Protein AF-A0AAV0EIW8-F1 (afdb_monomer)

Radius of gyration: 13.06 Å; Cα contacts (8 Å, |Δi|>4): 73; chains: 1; bounding box: 26×24×32 Å

Secondary structure (DSSP, 8-state):
-PPPP-BTTBTTSTTEETTEETT-SSPPPBSS-EE-TTS-EE--B---S--EEETTEEE-

Mean predicted aligned error: 3.98 Å

Structure (mmCIF, N/CA/C/O backbone):
data_AF-A0AAV0EIW8-F1
#
_entry.id   AF-A0AAV0EIW8-F1
#
loop_
_atom_site.group_PDB
_atom_site.id
_atom_site.type_symbol
_atom_site.label_atom_id
_atom_site.label_alt_id
_atom_site.label_comp_id
_atom_site.label_asym_id
_atom_site.label_entity_id
_atom_site.label_seq_id
_atom_site.pdbx_PDB_ins_code
_ato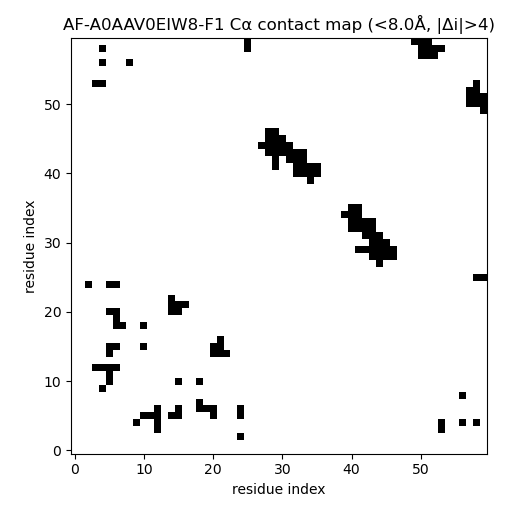m_site.Cartn_x
_atom_site.Cartn_y
_atom_site.Cartn_z
_atom_site.occupancy
_atom_site.B_iso_or_equiv
_atom_site.auth_seq_id
_atom_site.auth_comp_id
_atom_site.auth_asym_id
_atom_site.auth_atom_id
_atom_site.pdbx_PDB_model_num
ATOM 1 N N . MET A 1 1 ? 5.587 10.310 9.373 1.00 70.06 1 MET A N 1
ATOM 2 C CA . MET A 1 1 ? 4.178 9.981 9.692 1.00 70.06 1 MET A CA 1
ATOM 3 C C . MET A 1 1 ? 3.755 8.732 8.930 1.00 70.06 1 MET A C 1
ATOM 5 O O . MET A 1 1 ? 4.035 8.654 7.742 1.00 70.06 1 MET A O 1
ATOM 9 N N . MET A 1 2 ? 3.067 7.794 9.587 1.00 79.94 2 MET A N 1
ATOM 10 C CA . MET A 1 2 ? 2.334 6.700 8.928 1.00 79.94 2 MET A CA 1
ATOM 11 C C . MET A 1 2 ? 1.138 7.253 8.141 1.00 79.94 2 MET A C 1
ATOM 13 O O . MET A 1 2 ? 0.477 8.186 8.611 1.00 79.94 2 MET A O 1
ATOM 17 N N . HIS A 1 3 ? 0.837 6.677 6.973 1.00 88.69 3 HIS A N 1
ATOM 18 C CA . HIS A 1 3 ? -0.384 7.032 6.248 1.00 88.69 3 HIS A CA 1
ATOM 19 C C . HIS A 1 3 ? -1.610 6.700 7.109 1.00 88.69 3 HIS A C 1
ATOM 21 O O . HIS A 1 3 ? -1.642 5.683 7.798 1.00 88.69 3 HIS A O 1
ATOM 27 N N . GLY A 1 4 ? -2.598 7.593 7.136 1.00 90.19 4 GLY A N 1
ATOM 28 C CA . GLY A 1 4 ? -3.854 7.322 7.830 1.00 90.19 4 GLY A CA 1
ATOM 29 C C . GLY A 1 4 ? -4.757 6.380 7.033 1.00 90.19 4 GLY A C 1
ATOM 30 O O . GLY A 1 4 ? -4.515 6.167 5.849 1.00 90.19 4 GLY A O 1
ATOM 31 N N . PRO A 1 5 ? -5.825 5.859 7.657 1.00 92.81 5 PRO A N 1
ATOM 32 C CA . PRO A 1 5 ? -6.847 5.119 6.936 1.00 92.81 5 PRO A CA 1
ATOM 33 C C . PRO A 1 5 ? -7.441 5.967 5.807 1.00 92.81 5 PRO A C 1
ATOM 35 O O . PRO A 1 5 ? -7.721 7.160 5.969 1.00 92.81 5 PRO A O 1
ATOM 38 N N . CYS A 1 6 ? -7.611 5.338 4.654 1.00 93.56 6 CYS A N 1
ATOM 39 C CA . CYS A 1 6 ? -8.228 5.898 3.461 1.00 93.56 6 CYS A CA 1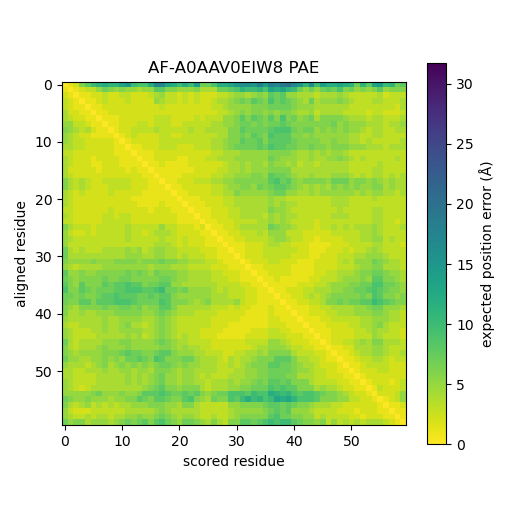
ATOM 40 C C . CYS A 1 6 ? -8.911 4.776 2.671 1.00 93.56 6 CYS A C 1
ATOM 42 O O . CYS A 1 6 ? -8.893 3.608 3.066 1.00 93.56 6 CYS A O 1
ATOM 44 N N . GLY A 1 7 ? -9.498 5.108 1.528 1.00 89.50 7 GLY A N 1
ATOM 45 C CA . GLY A 1 7 ? -10.221 4.136 0.717 1.00 89.50 7 GLY A CA 1
ATOM 46 C C . GLY A 1 7 ? -11.613 3.875 1.293 1.00 89.50 7 GLY A C 1
ATOM 47 O O . GLY A 1 7 ? -12.198 4.786 1.884 1.00 89.50 7 GLY A O 1
ATOM 48 N N . PRO A 1 8 ? -12.134 2.642 1.170 1.00 87.88 8 PRO A N 1
ATOM 49 C CA . PRO A 1 8 ? -13.438 2.270 1.722 1.00 87.88 8 PRO A CA 1
ATOM 50 C C . PRO A 1 8 ? -13.542 2.497 3.233 1.00 87.88 8 PRO A C 1
ATOM 52 O O . PRO A 1 8 ? -14.612 2.811 3.736 1.00 87.88 8 PRO A O 1
ATOM 55 N N . SER A 1 9 ? -12.417 2.389 3.948 1.00 87.94 9 SER A N 1
ATOM 56 C CA . SER A 1 9 ? -12.366 2.627 5.392 1.00 87.94 9 SER A CA 1
ATOM 57 C C . SER A 1 9 ? -12.594 4.096 5.770 1.00 87.94 9 SER A C 1
ATOM 59 O O . SER A 1 9 ? -13.156 4.373 6.825 1.00 87.94 9 SER A O 1
ATOM 61 N N . ARG A 1 10 ? -12.151 5.042 4.923 1.00 90.81 10 ARG A N 1
ATOM 62 C CA . ARG A 1 10 ? -12.321 6.495 5.098 1.00 90.81 10 ARG A CA 1
ATOM 63 C C . ARG A 1 10 ? -12.268 7.220 3.756 1.00 90.81 10 ARG A C 1
ATOM 65 O O . ARG A 1 10 ? -11.197 7.580 3.261 1.00 90.81 10 ARG A O 1
ATOM 72 N N . THR A 1 11 ? -13.441 7.497 3.204 1.00 92.25 11 THR A N 1
ATOM 73 C CA . THR A 1 11 ? -13.604 8.174 1.908 1.00 92.25 11 THR A CA 1
ATOM 74 C C . THR A 1 11 ? -13.274 9.663 1.953 1.00 92.25 11 THR A C 1
ATOM 76 O O . THR A 1 11 ? -12.887 10.225 0.936 1.00 92.25 11 THR A O 1
ATOM 79 N N . ASN A 1 12 ? -13.370 10.290 3.128 1.00 92.94 12 ASN A N 1
ATOM 80 C CA . ASN A 1 12 ? -13.162 11.732 3.307 1.00 92.94 12 ASN A CA 1
ATOM 81 C C . ASN A 1 12 ? -11.695 12.108 3.589 1.00 92.94 12 ASN A C 1
ATOM 83 O O . ASN A 1 12 ? -11.400 13.256 3.915 1.00 92.94 12 ASN A O 1
ATOM 87 N N . SER A 1 13 ? -10.766 11.150 3.519 1.00 93.38 13 SER A N 1
ATOM 88 C CA . SER A 1 13 ? -9.340 11.427 3.709 1.00 93.38 13 SER A CA 1
ATOM 89 C C . SER A 1 13 ? -8.804 12.324 2.578 1.00 93.38 13 SER A C 1
ATOM 91 O O . SER A 1 13 ? -9.169 12.117 1.424 1.00 93.38 13 SER A O 1
ATOM 93 N N . PRO A 1 14 ? -7.884 13.272 2.848 1.00 94.56 14 PRO A N 1
ATOM 94 C CA . PRO A 1 14 ? -7.425 14.261 1.859 1.00 94.56 14 PRO A CA 1
ATOM 95 C C . PRO A 1 14 ? -6.683 13.651 0.660 1.00 94.56 14 PRO A C 1
ATOM 97 O O . PRO A 1 14 ? -6.517 14.293 -0.370 1.00 94.56 14 PRO A O 1
ATOM 100 N N . CYS A 1 15 ? -6.218 12.406 0.784 1.00 95.00 15 CYS A N 1
ATOM 101 C CA . CYS A 1 15 ? -5.615 11.651 -0.310 1.00 95.00 15 CYS A CA 1
ATOM 102 C C . CYS A 1 15 ? -6.644 11.020 -1.264 1.00 95.00 15 CYS A C 1
ATOM 104 O O . CYS A 1 15 ? -6.237 10.458 -2.282 1.00 95.00 15 CYS A O 1
ATOM 106 N N . MET A 1 16 ? -7.940 11.059 -0.953 1.00 96.19 16 MET A N 1
ATOM 107 C CA . MET A 1 16 ? -8.995 10.439 -1.752 1.00 96.19 16 MET A CA 1
ATOM 108 C C . MET A 1 16 ? -9.417 11.336 -2.917 1.00 96.19 16 MET A C 1
ATOM 110 O O . MET A 1 16 ? -9.654 12.527 -2.747 1.00 96.19 16 MET A O 1
ATOM 114 N 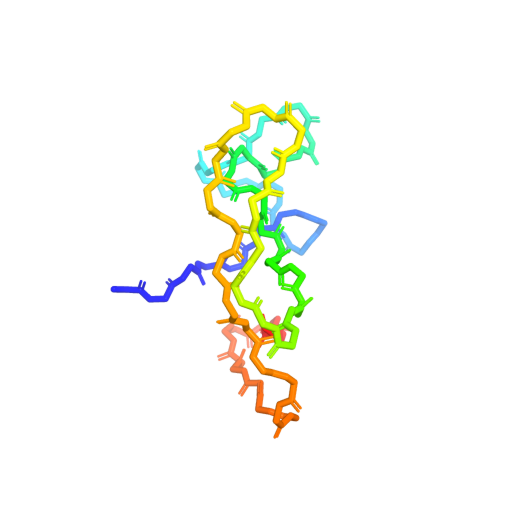N . SER A 1 17 ? -9.546 10.750 -4.104 1.00 95.94 17 SER A N 1
ATOM 115 C CA . SER A 1 17 ? -10.114 11.383 -5.295 1.00 95.94 17 SER A CA 1
ATOM 116 C C . SER A 1 17 ? -10.843 10.325 -6.120 1.00 95.94 17 SER A C 1
ATOM 118 O O . SER A 1 17 ? -10.331 9.219 -6.293 1.00 95.94 17 SER A O 1
ATOM 120 N N . ASN A 1 18 ? -12.058 10.626 -6.591 1.00 92.62 18 ASN A N 1
ATOM 121 C CA . ASN A 1 18 ? -12.890 9.700 -7.377 1.00 92.62 18 ASN A CA 1
ATOM 122 C C . ASN A 1 18 ? -13.023 8.298 -6.739 1.00 92.62 18 ASN A C 1
ATOM 124 O O . ASN A 1 18 ? -12.904 7.273 -7.408 1.00 92.62 18 ASN A O 1
ATOM 128 N N . GLY A 1 19 ? -13.194 8.249 -5.412 1.00 89.94 19 GLY A N 1
ATOM 129 C CA . GLY A 1 19 ? -13.323 6.999 -4.653 1.00 89.94 19 GLY A CA 1
ATOM 130 C C . GLY A 1 19 ? -12.030 6.186 -4.499 1.00 89.94 19 GLY A C 1
ATOM 131 O O . GLY A 1 19 ? -12.068 5.091 -3.941 1.00 89.94 19 GLY A O 1
ATOM 132 N N . ARG A 1 20 ? -10.875 6.697 -4.947 1.00 92.06 20 ARG A N 1
ATOM 133 C CA . ARG A 1 20 ? -9.572 6.018 -4.865 1.00 92.06 20 ARG A CA 1
ATOM 134 C C . ARG A 1 20 ? -8.539 6.868 -4.132 1.00 92.06 20 ARG A C 1
ATOM 136 O O . ARG A 1 20 ? -8.539 8.092 -4.218 1.00 92.06 20 ARG A O 1
ATOM 143 N N . CYS A 1 21 ? -7.620 6.215 -3.424 1.00 93.25 21 CYS A N 1
ATOM 144 C CA . CYS A 1 21 ? -6.477 6.905 -2.835 1.00 93.25 21 CYS A CA 1
ATOM 145 C C . CYS A 1 21 ? -5.481 7.276 -3.940 1.00 93.25 21 CYS A C 1
ATOM 147 O O . CYS A 1 21 ? -4.882 6.400 -4.561 1.00 93.25 21 CYS A O 1
ATOM 149 N N . THR A 1 22 ? -5.246 8.571 -4.134 1.00 94.50 22 THR A N 1
ATOM 150 C CA . THR A 1 22 ? -4.269 9.126 -5.093 1.00 94.50 22 THR A CA 1
ATOM 151 C C . THR A 1 22 ? -2.820 8.743 -4.788 1.00 94.50 22 THR A C 1
ATOM 153 O O . THR A 1 22 ? -1.937 8.927 -5.616 1.00 94.50 22 THR A O 1
ATOM 156 N N . LYS A 1 23 ? -2.548 8.227 -3.584 1.00 91.69 23 LYS A N 1
ATOM 157 C CA . LYS A 1 23 ? -1.230 7.729 -3.161 1.00 91.69 23 LYS A CA 1
ATOM 158 C C . LYS A 1 23 ? -1.131 6.200 -3.202 1.00 91.69 23 LYS A C 1
ATOM 160 O O . LYS A 1 23 ? -0.082 5.649 -2.865 1.00 91.69 23 LYS A O 1
ATOM 165 N N . HIS A 1 24 ? -2.191 5.527 -3.654 1.00 89.50 24 HIS A N 1
ATOM 166 C CA . HIS A 1 24 ? -2.267 4.076 -3.822 1.00 89.50 24 HIS A CA 1
ATOM 167 C C . HIS A 1 24 ? -2.063 3.300 -2.511 1.00 89.50 24 HIS A C 1
ATOM 169 O O . HIS A 1 24 ? -1.311 2.330 -2.478 1.00 89.50 24 HIS A O 1
ATOM 175 N N . PHE A 1 25 ? -2.691 3.757 -1.422 1.00 91.00 25 PHE A N 1
ATOM 176 C CA . PHE A 1 25 ? -2.736 3.009 -0.162 1.00 91.00 25 PHE A CA 1
ATOM 177 C C . PHE A 1 25 ? -3.976 2.100 -0.073 1.00 91.00 25 PHE A C 1
ATOM 179 O O . PHE A 1 25 ? -5.035 2.494 -0.575 1.00 91.00 25 PHE A O 1
ATOM 186 N N . PRO A 1 26 ? -3.864 0.944 0.615 1.00 89.44 26 PRO A N 1
ATOM 187 C CA . PRO A 1 26 ? -2.627 0.379 1.174 1.00 89.44 26 PRO A CA 1
ATOM 188 C C . PRO A 1 26 ? -1.653 -0.069 0.069 1.00 89.44 26 PRO A C 1
ATOM 190 O O . PRO A 1 26 ? -2.072 -0.498 -1.006 1.00 89.44 26 PRO A O 1
ATOM 193 N N . LYS A 1 27 ? -0.344 0.080 0.309 1.00 88.31 27 LYS A N 1
ATOM 194 C CA . LYS A 1 27 ? 0.683 -0.374 -0.641 1.00 88.31 27 LYS A CA 1
ATOM 195 C C . LYS A 1 27 ? 0.726 -1.901 -0.615 1.00 88.31 27 LYS A C 1
ATOM 197 O O . LYS A 1 27 ? 0.720 -2.491 0.460 1.00 88.31 27 LYS A O 1
ATOM 202 N N . LYS A 1 28 ? 0.792 -2.532 -1.787 1.00 89.81 28 LYS A N 1
ATOM 203 C CA . LYS A 1 28 ? 0.950 -3.988 -1.888 1.00 89.81 28 LYS A CA 1
ATOM 204 C C . LYS A 1 28 ? 2.285 -4.416 -1.273 1.00 89.81 28 LYS A C 1
ATOM 206 O O . LYS A 1 28 ? 3.262 -3.668 -1.347 1.00 89.81 28 LYS A O 1
ATOM 211 N N . TYR A 1 29 ? 2.318 -5.605 -0.681 1.00 93.12 29 TYR A N 1
ATOM 212 C CA . TYR A 1 29 ? 3.580 -6.254 -0.342 1.00 93.12 29 TYR A CA 1
ATOM 213 C C . TYR A 1 29 ? 4.377 -6.549 -1.615 1.00 93.12 29 TYR A C 1
ATOM 215 O O . TYR A 1 29 ? 3.801 -6.784 -2.678 1.00 93.12 29 TYR A O 1
ATOM 223 N N . ASN A 1 30 ? 5.697 -6.479 -1.495 1.00 94.44 30 ASN A N 1
ATOM 224 C CA . ASN A 1 30 ? 6.640 -6.787 -2.557 1.00 94.44 30 ASN A CA 1
ATOM 225 C C . ASN A 1 30 ? 7.886 -7.420 -1.931 1.00 94.44 30 ASN A C 1
ATOM 227 O O . ASN A 1 30 ? 8.454 -6.847 -0.999 1.00 94.44 30 ASN A O 1
ATOM 231 N N . GLU A 1 31 ? 8.307 -8.591 -2.399 1.00 94.94 31 GLU A N 1
ATOM 232 C CA . GLU A 1 31 ? 9.415 -9.346 -1.791 1.00 94.94 31 GLU A CA 1
ATOM 233 C C . GLU A 1 31 ? 10.792 -8.764 -2.125 1.00 94.94 31 GLU A C 1
ATOM 235 O O . GLU A 1 31 ? 11.741 -8.906 -1.348 1.00 94.94 31 GLU A O 1
ATOM 240 N N . GLU A 1 32 ? 10.883 -8.016 -3.220 1.00 95.94 32 GLU A N 1
ATOM 241 C CA . GLU A 1 32 ? 12.095 -7.362 -3.699 1.00 95.94 32 GLU A CA 1
ATOM 242 C C . GLU A 1 32 ? 11.796 -5.958 -4.238 1.00 95.94 32 GLU A C 1
ATOM 244 O O . GLU A 1 32 ? 10.646 -5.529 -4.289 1.00 95.94 32 GLU A O 1
ATOM 249 N N . THR A 1 33 ? 12.842 -5.193 -4.552 1.00 96.44 33 THR A N 1
ATOM 250 C CA . THR A 1 33 ? 12.680 -3.901 -5.227 1.00 96.44 33 THR A CA 1
ATOM 251 C C . THR A 1 33 ? 12.722 -4.152 -6.728 1.00 96.44 33 THR A C 1
ATOM 253 O O . THR A 1 33 ? 13.769 -4.550 -7.231 1.00 96.44 33 THR A O 1
ATOM 256 N N . THR A 1 34 ? 11.622 -3.898 -7.432 1.00 95.38 34 THR A N 1
ATOM 257 C CA . THR A 1 34 ? 11.516 -4.065 -8.891 1.00 95.38 34 THR A CA 1
ATOM 258 C C . THR A 1 34 ? 11.392 -2.712 -9.585 1.00 95.38 34 THR A C 1
ATOM 260 O O . THR 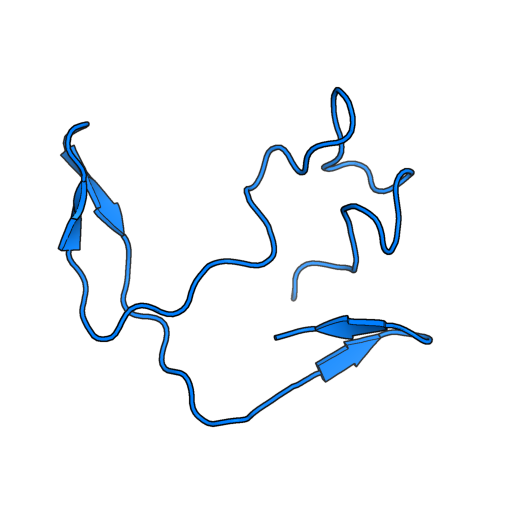A 1 34 ? 11.120 -1.704 -8.936 1.00 95.38 34 THR A O 1
ATOM 263 N N . ILE A 1 35 ? 11.598 -2.674 -10.900 1.00 96.69 35 ILE A N 1
ATOM 264 C CA . ILE A 1 35 ? 11.269 -1.516 -11.739 1.00 96.69 35 ILE A CA 1
ATOM 265 C C . ILE A 1 35 ? 9.970 -1.848 -12.476 1.00 96.69 35 ILE A C 1
ATOM 267 O O . ILE A 1 35 ? 9.837 -2.964 -12.977 1.00 96.69 35 ILE A O 1
ATOM 271 N N . ASP A 1 36 ? 9.003 -0.936 -12.477 1.00 92.69 36 ASP A N 1
ATOM 272 C CA . ASP A 1 36 ? 7.755 -1.110 -13.221 1.00 92.69 36 ASP A CA 1
ATOM 273 C C . ASP A 1 36 ? 7.911 -0.791 -14.716 1.00 92.69 36 ASP A C 1
ATOM 275 O O . ASP A 1 36 ? 8.966 -0.349 -15.176 1.00 92.69 36 ASP A O 1
ATOM 279 N N . ASP A 1 37 ? 6.844 -1.021 -15.48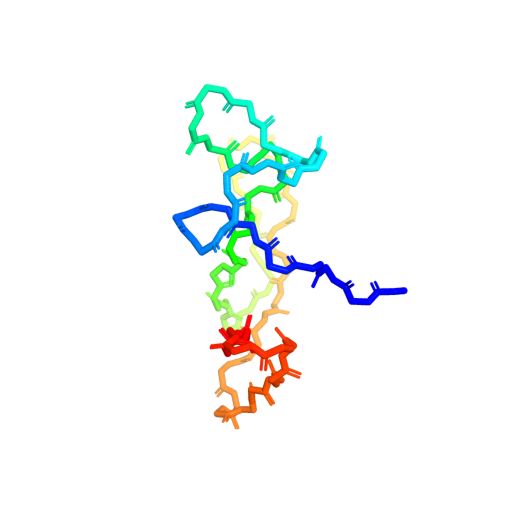1 1.00 94.50 37 ASP A N 1
ATOM 280 C CA . ASP A 1 37 ? 6.821 -0.805 -16.933 1.00 94.50 37 ASP A CA 1
ATOM 281 C C . ASP A 1 37 ? 7.059 0.667 -17.326 1.00 94.50 37 ASP A C 1
ATOM 283 O O . ASP A 1 37 ? 7.418 0.960 -18.467 1.00 94.50 37 ASP A O 1
ATOM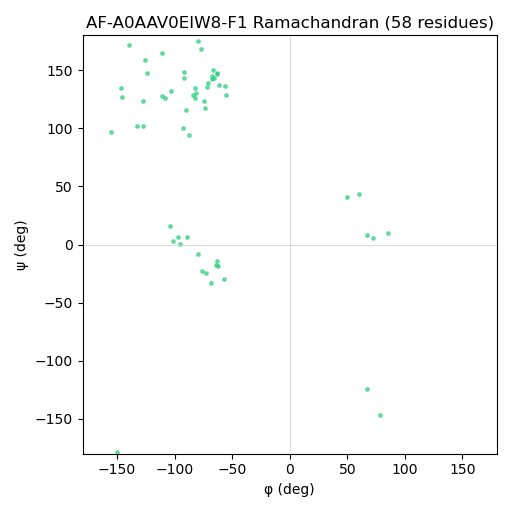 287 N N . GLU A 1 38 ? 6.883 1.600 -16.386 1.00 95.12 38 GLU A N 1
ATOM 288 C CA . GLU A 1 38 ? 7.101 3.037 -16.563 1.00 95.12 38 GLU A CA 1
ATOM 289 C C . GLU A 1 38 ? 8.506 3.479 -16.105 1.00 95.12 38 GLU A C 1
ATOM 291 O O . GLU A 1 38 ? 8.861 4.655 -16.216 1.00 95.12 38 GLU A O 1
ATOM 296 N N . GLY A 1 39 ? 9.341 2.549 -15.630 1.00 95.19 39 GLY A N 1
ATOM 297 C CA . GLY A 1 39 ? 10.710 2.820 -15.197 1.00 95.19 39 GLY A CA 1
ATOM 298 C C . GLY A 1 39 ? 10.834 3.300 -13.748 1.00 95.19 39 GLY A C 1
ATOM 299 O O . GLY A 1 39 ? 11.920 3.724 -13.339 1.00 95.19 39 GLY A O 1
ATOM 300 N N . TYR A 1 40 ? 9.767 3.237 -12.950 1.00 94.06 40 TYR A N 1
ATOM 301 C CA . TYR A 1 40 ? 9.790 3.638 -11.547 1.00 94.06 40 TYR A CA 1
ATOM 302 C C . TYR A 1 40 ? 10.102 2.461 -10.614 1.00 94.06 40 TYR A C 1
ATOM 304 O O . TYR A 1 40 ? 9.651 1.336 -10.830 1.00 94.06 40 TYR A O 1
ATOM 312 N N . PRO A 1 41 ? 10.857 2.694 -9.524 1.00 94.38 41 PRO A N 1
ATOM 313 C CA . PRO A 1 41 ? 11.130 1.651 -8.550 1.00 94.38 41 PRO A CA 1
ATOM 314 C C . PRO A 1 41 ? 9.904 1.356 -7.673 1.00 94.38 41 PRO A C 1
ATOM 316 O O . PRO A 1 41 ? 9.418 2.216 -6.935 1.00 94.38 41 PRO A O 1
ATO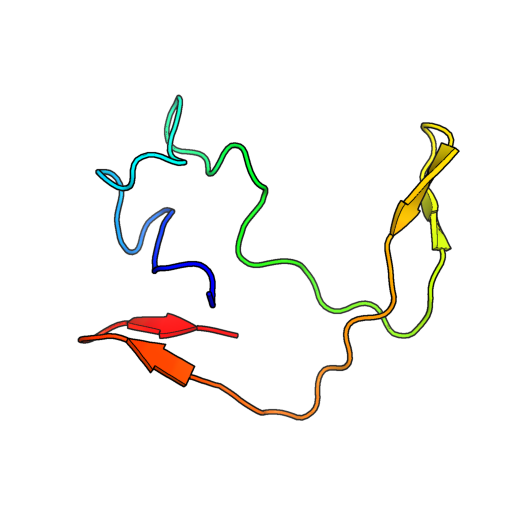M 319 N N . ILE A 1 42 ? 9.471 0.097 -7.660 1.00 94.19 42 ILE A N 1
ATOM 320 C CA . ILE A 1 42 ? 8.577 -0.467 -6.651 1.00 94.19 42 ILE A CA 1
ATOM 321 C C . ILE A 1 42 ? 9.444 -1.093 -5.562 1.00 94.19 42 ILE A C 1
ATOM 323 O O . ILE A 1 42 ? 9.944 -2.205 -5.701 1.00 94.19 42 ILE A O 1
ATOM 327 N N . TYR A 1 43 ? 9.620 -0.385 -4.451 1.00 94.50 43 TYR A N 1
ATOM 328 C CA . TYR A 1 43 ? 10.452 -0.858 -3.345 1.00 94.50 43 TYR A CA 1
ATOM 329 C C . TYR A 1 43 ? 9.891 -2.092 -2.634 1.00 94.50 43 TYR A C 1
ATOM 331 O O . TYR A 1 43 ? 8.677 -2.254 -2.486 1.00 94.50 43 TYR A O 1
ATOM 339 N N . ARG A 1 44 ? 10.808 -2.907 -2.099 1.00 94.81 44 ARG A N 1
ATOM 340 C CA . ARG A 1 44 ? 10.483 -4.047 -1.239 1.00 94.81 44 ARG A CA 1
ATOM 341 C C . ARG A 1 44 ? 9.628 -3.635 -0.036 1.00 94.81 44 ARG A C 1
ATOM 343 O O . ARG A 1 44 ? 10.029 -2.786 0.763 1.00 94.81 44 ARG A O 1
ATOM 350 N N . ARG A 1 45 ? 8.518 -4.343 0.161 1.00 93.25 45 ARG A N 1
ATOM 351 C CA . ARG A 1 45 ? 7.620 -4.261 1.314 1.00 93.25 45 ARG A CA 1
ATOM 352 C C . ARG A 1 45 ? 7.314 -5.675 1.808 1.00 93.25 45 ARG A C 1
ATOM 354 O O . ARG A 1 45 ? 6.504 -6.373 1.211 1.00 93.25 45 ARG A O 1
ATOM 361 N N . ARG A 1 46 ? 7.969 -6.096 2.889 1.00 93.25 46 ARG A N 1
ATOM 362 C CA . ARG A 1 46 ? 7.827 -7.452 3.443 1.00 93.25 46 ARG A CA 1
ATOM 363 C C . ARG A 1 46 ? 6.464 -7.634 4.101 1.00 93.25 46 ARG A C 1
ATOM 365 O O . ARG A 1 46 ? 6.027 -6.732 4.811 1.00 93.25 46 ARG A O 1
ATOM 372 N N . ASP A 1 47 ? 5.856 -8.795 3.895 1.00 93.06 47 ASP A N 1
ATOM 373 C CA . ASP A 1 47 ? 4.736 -9.255 4.711 1.00 93.06 47 ASP A CA 1
ATOM 374 C C . ASP A 1 47 ? 5.295 -9.998 5.928 1.00 93.06 47 ASP A C 1
ATOM 376 O O . ASP A 1 47 ? 5.682 -11.161 5.850 1.00 93.06 47 ASP A O 1
ATOM 380 N N . ASP A 1 48 ? 5.456 -9.280 7.036 1.00 91.56 48 ASP A N 1
ATOM 381 C CA . ASP A 1 48 ? 5.903 -9.840 8.313 1.00 91.56 48 ASP A CA 1
ATOM 382 C C . ASP A 1 48 ? 4.748 -10.008 9.314 1.00 91.56 48 ASP A C 1
ATOM 384 O O . ASP A 1 48 ? 4.986 -10.177 10.512 1.00 91.56 48 ASP A O 1
ATOM 388 N N . GLY A 1 49 ? 3.500 -9.947 8.827 1.00 91.69 49 GLY A N 1
ATOM 389 C CA . GLY A 1 49 ? 2.288 -10.059 9.636 1.00 91.69 49 GLY A CA 1
ATOM 390 C C . GLY A 1 49 ? 2.060 -8.895 10.603 1.00 91.69 49 GLY A C 1
ATOM 391 O O . GLY A 1 49 ? 1.167 -8.969 11.448 1.00 91.69 49 GLY A O 1
ATOM 392 N N . ARG A 1 50 ? 2.859 -7.822 10.532 1.00 89.75 50 ARG A N 1
ATOM 393 C CA . ARG A 1 50 ? 2.687 -6.658 11.405 1.00 89.75 50 ARG A CA 1
ATOM 394 C C . ARG A 1 50 ? 1.595 -5.748 10.868 1.00 89.75 50 ARG A C 1
ATOM 396 O O . ARG A 1 50 ? 1.641 -5.309 9.722 1.00 89.75 50 ARG A O 1
ATOM 403 N N . THR A 1 51 ? 0.672 -5.387 11.749 1.00 90.38 51 THR A N 1
ATOM 404 C CA . THR A 1 51 ? -0.406 -4.440 11.469 1.00 90.38 51 THR A CA 1
ATOM 405 C C . THR A 1 51 ? -0.405 -3.311 12.492 1.00 90.38 51 THR A C 1
ATOM 407 O O . THR A 1 51 ? 0.181 -3.412 13.573 1.00 90.38 51 THR A O 1
ATOM 410 N N . ILE A 1 52 ? -1.021 -2.186 12.133 1.00 89.44 52 ILE A N 1
ATOM 411 C CA . ILE A 1 52 ? -1.180 -1.036 13.023 1.00 89.44 52 ILE A CA 1
ATOM 412 C C . ILE A 1 52 ? -2.650 -0.644 13.070 1.00 89.44 52 ILE A C 1
ATOM 414 O O . ILE A 1 52 ? -3.254 -0.310 12.052 1.00 89.44 52 ILE A O 1
ATOM 418 N N . THR A 1 53 ? -3.218 -0.611 14.271 1.00 91.44 53 THR A N 1
ATOM 419 C CA . THR A 1 53 ? -4.583 -0.138 14.497 1.00 91.44 53 THR A CA 1
ATOM 420 C C . THR A 1 53 ? -4.606 1.388 14.582 1.00 91.44 53 THR A C 1
ATOM 422 O O . THR A 1 53 ? -3.892 1.996 15.382 1.00 91.44 53 THR A O 1
ATOM 425 N N . LYS A 1 54 ? -5.448 2.036 13.772 1.00 88.00 54 LYS A N 1
ATOM 426 C CA . LYS A 1 54 ? -5.701 3.479 13.842 1.00 88.00 54 LYS A CA 1
ATOM 427 C C . LYS A 1 54 ? -7.200 3.750 13.931 1.00 88.00 54 LYS A C 1
ATOM 429 O O . LYS A 1 54 ? -7.914 3.746 12.928 1.00 88.00 54 LYS A O 1
ATOM 434 N N . GLY A 1 55 ? -7.664 4.045 15.145 1.00 86.56 55 GLY A N 1
ATOM 435 C CA . GLY A 1 55 ? -9.095 4.054 15.450 1.00 86.56 55 GLY A CA 1
ATOM 436 C C . GLY A 1 55 ? -9.639 2.630 15.358 1.00 86.56 55 GLY A C 1
ATOM 437 O O . GLY A 1 55 ? -9.081 1.737 15.977 1.00 86.56 55 GLY A O 1
ATOM 438 N N . GLU A 1 56 ? -10.667 2.420 14.540 1.00 86.50 56 GLU A N 1
ATOM 439 C CA . GLU A 1 56 ? -11.288 1.104 14.300 1.00 86.50 56 GLU A CA 1
ATOM 440 C C . GLU A 1 56 ? -10.765 0.411 13.028 1.00 86.50 56 GLU A C 1
ATOM 442 O O . GLU A 1 56 ? -11.290 -0.616 12.612 1.00 86.50 56 GLU A O 1
ATOM 447 N N . VAL A 1 57 ? -9.749 0.985 12.372 1.00 89.69 57 VAL A N 1
ATOM 448 C CA . VAL A 1 57 ? -9.204 0.463 11.111 1.00 89.69 57 VAL A CA 1
ATOM 449 C C . VAL A 1 57 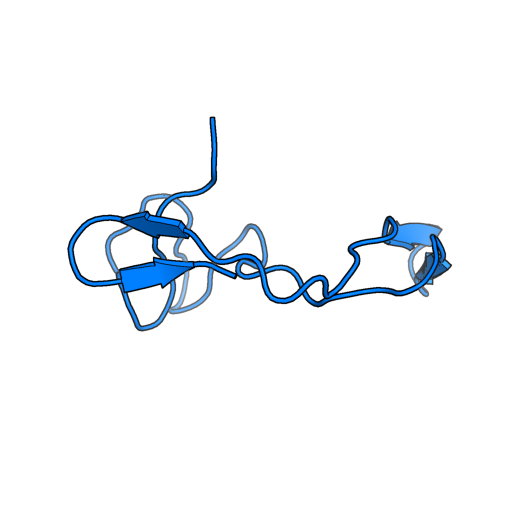? -7.833 -0.148 11.355 1.00 89.69 57 VAL A C 1
ATOM 451 O O . VAL A 1 57 ? -6.935 0.522 11.871 1.00 89.69 57 VAL A O 1
ATOM 454 N N . GLU A 1 58 ? -7.663 -1.397 10.938 1.00 89.19 58 GLU A N 1
ATOM 455 C CA . GLU A 1 58 ? -6.362 -2.052 10.870 1.00 89.19 58 GLU A CA 1
ATOM 456 C C . GLU A 1 58 ? -5.662 -1.700 9.551 1.00 89.19 58 GLU A C 1
ATOM 458 O O . GLU A 1 58 ? -6.248 -1.782 8.470 1.00 89.19 58 GLU A O 1
ATOM 463 N N . LEU A 1 59 ? -4.414 -1.248 9.648 1.00 87.19 59 LEU A N 1
ATOM 464 C CA . LEU A 1 59 ? -3.578 -0.882 8.514 1.00 87.19 59 LEU A CA 1
ATOM 465 C C . LEU A 1 59 ? -2.450 -1.897 8.375 1.00 87.19 59 LEU A C 1
ATOM 467 O O . LEU A 1 59 ? -1.714 -2.140 9.334 1.00 87.19 59 LEU A O 1
ATOM 471 N N . THR A 1 60 ? -2.315 -2.438 7.168 1.00 84.69 60 THR A N 1
ATOM 472 C CA . THR A 1 60 ? -1.226 -3.324 6.759 1.00 84.69 60 THR A CA 1
ATOM 473 C C . THR A 1 60 ? 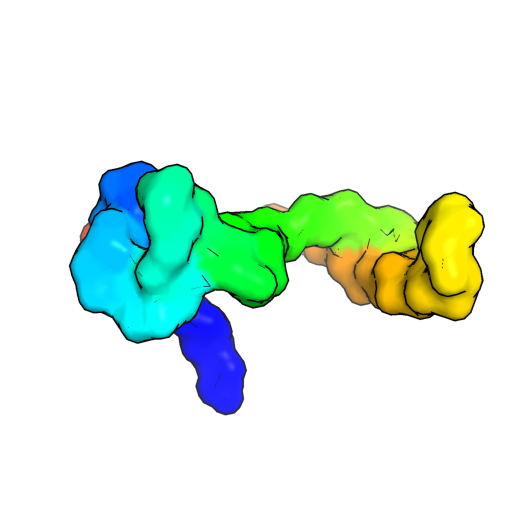-0.158 -2.582 6.006 1.00 84.69 60 THR A C 1
ATOM 475 O O . THR A 1 60 ? -0.439 -1.578 5.300 1.00 84.69 60 THR A O 1
#

Sequence (60 aa):
MMHGPCGPSRTNSPCMSNGRCTKHFPKKYNEETTIDDEGYPIYRRRDDGRTITKGEVELT

Foldseek 3Di:
DDDDDDAPVHCPPPQHDPRARVVRPPQDADCAWDADPVRDIDHHDDPPVDWDDDPNDIGD

pLDDT: mean 91.43, std 4.26, range [70.06, 96.69]

Nearest PDB structures (foldseek):
  2lk6-assembly1_B  TM=2.926E-01  e=6.951E+00  Megalodesulfovibrio gigas
  7blx-assembly1_K  TM=2.288E-01  e=9.106E+00  Chlamydomonas reinhardtii
  7d0j-assembly1_K  TM=2.080E-01  e=9.106E+00  Chlamydomonas reinhardtii

Solvent-accessible surface area (backbone atoms only — not comparable to full-atom values): 4036 Å² total; per-residue (Å²): 134,80,85,73,78,45,29,95,84,27,67,86,33,92,55,45,51,98,86,35,35,77,79,54,58,73,64,74,70,28,93,50,69,46,68,48,100,86,70,47,77,46,64,56,30,79,85,79,86,70,68,47,76,59,87,95,44,78,42,103

Organism: NCBI:txid186058